Protein AF-A0A067G2M6-F1 (afdb_monomer)

pLDDT: mean 87.11, std 18.22, range [35.97, 98.69]

Mean predicted aligned error: 7.5 Å

Organism: Citrus sinensis (NCBI:txid2711)

Secondary structure (DSSP, 8-state):
-EEEEEE-TTS-EEEEES-SSS-GGGHHHHHHHT---EEEEEEETTTTEEEEEEEEESSEEEEEE-TTSSEEEEEEGGGTEEEEEE--SSS---EEEEE---SSEEEEEEE-TTS-EEEEEE---HHHHHHHHHSS-TTTTTTSSS---

Sequence (149 aa):
FANDVIEASDGSLYFTVSSTKFTPAEYYLDLVSGEPHGVLLKYDPSTNQTSLVLDGLYFANGVALSEDERFLVVCESWKFRCVKHFLKVSGRTDREIFIDNLPGGPDNVNLARDGSFWISIIKMDPKGIQALQSCKERKQAVGSISRTD

InterPro domains:
  IPR011042 Six-bladed beta-propeller, TolB-like [G3DSA:2.120.10.30] (1-148)
  IPR018119 Strictosidine synthase, conserved region [PF03088] (7-88)

Structure (mmCIF, N/CA/C/O backbone):
data_AF-A0A067G2M6-F1
#
_entry.id   AF-A0A067G2M6-F1
#
loop_
_atom_site.group_PDB
_atom_site.id
_atom_site.type_symbol
_atom_site.label_atom_id
_atom_site.label_alt_id
_atom_site.label_comp_id
_atom_site.label_asym_id
_atom_site.label_entity_id
_atom_site.label_seq_id
_atom_site.pdbx_PDB_ins_code
_atom_site.Cartn_x
_atom_site.Cartn_y
_atom_site.Cartn_z
_atom_site.occupancy
_atom_site.B_iso_or_equiv
_atom_site.auth_seq_id
_atom_site.auth_comp_id
_atom_site.auth_asym_id
_atom_site.auth_atom_id
_atom_site.pdbx_PDB_model_num
ATOM 1 N N . PHE A 1 1 ? 7.368 9.176 -1.244 1.00 95.44 1 PHE A N 1
ATOM 2 C CA . PHE A 1 1 ? 6.198 10.046 -1.462 1.00 95.44 1 PHE A CA 1
ATOM 3 C C . PHE A 1 1 ? 4.922 9.241 -1.272 1.00 95.44 1 PHE A C 1
ATOM 5 O O . PHE A 1 1 ? 4.953 8.046 -1.546 1.00 95.44 1 PHE A O 1
ATOM 12 N N . ALA A 1 2 ? 3.857 9.870 -0.767 1.00 96.38 2 ALA A N 1
ATOM 13 C CA . ALA A 1 2 ? 2.550 9.227 -0.622 1.00 96.38 2 ALA A CA 1
ATOM 14 C C . ALA A 1 2 ? 1.919 8.954 -1.996 1.00 96.38 2 ALA A C 1
ATOM 16 O O . ALA A 1 2 ? 2.193 9.711 -2.930 1.00 96.38 2 ALA A O 1
ATOM 17 N N . ASN A 1 3 ? 1.124 7.889 -2.112 1.00 97.06 3 ASN A N 1
ATOM 18 C CA . ASN A 1 3 ? 0.536 7.477 -3.387 1.00 97.06 3 ASN A CA 1
ATOM 19 C C . ASN A 1 3 ? -0.981 7.269 -3.294 1.00 97.06 3 ASN A C 1
ATOM 21 O O . ASN A 1 3 ? -1.723 8.068 -3.860 1.00 97.06 3 ASN A O 1
ATOM 25 N N . ASP A 1 4 ? -1.430 6.289 -2.511 1.00 98.19 4 ASP A N 1
ATOM 26 C CA . ASP A 1 4 ? -2.849 5.955 -2.363 1.00 98.19 4 ASP A CA 1
ATOM 27 C C . ASP A 1 4 ? -3.287 5.993 -0.892 1.00 98.19 4 ASP A C 1
ATOM 29 O O . ASP A 1 4 ? -2.453 5.898 0.017 1.00 98.19 4 ASP A O 1
ATOM 33 N N . VAL A 1 5 ? -4.589 6.150 -0.649 1.00 98.50 5 VAL A N 1
ATOM 34 C CA . VAL A 1 5 ? -5.177 6.264 0.692 1.00 98.50 5 VAL A CA 1
ATOM 35 C C . VAL A 1 5 ? -6.572 5.651 0.750 1.00 98.50 5 VAL A C 1
ATOM 37 O O . VAL A 1 5 ? -7.382 5.825 -0.156 1.00 98.50 5 VAL A O 1
ATOM 40 N N . ILE A 1 6 ? -6.875 4.998 1.868 1.00 98.50 6 ILE A N 1
ATOM 41 C CA . ILE A 1 6 ? -8.205 4.496 2.198 1.00 98.50 6 ILE A CA 1
ATOM 42 C C . ILE A 1 6 ? -8.579 4.882 3.633 1.00 98.50 6 ILE A C 1
ATOM 44 O O . ILE A 1 6 ? -7.762 4.787 4.552 1.00 98.50 6 ILE A O 1
ATOM 48 N N . GLU A 1 7 ? -9.815 5.334 3.819 1.00 98.25 7 GLU A N 1
ATOM 49 C CA . GLU A 1 7 ? -10.402 5.621 5.130 1.00 98.25 7 GLU A CA 1
ATOM 50 C C . GLU A 1 7 ? -11.081 4.362 5.684 1.00 98.25 7 GLU A C 1
ATOM 52 O O . GLU A 1 7 ? -11.792 3.667 4.957 1.00 98.25 7 GLU A O 1
ATOM 57 N N . ALA A 1 8 ? -10.844 4.068 6.961 1.00 97.38 8 ALA A N 1
ATOM 58 C CA . ALA A 1 8 ? -11.534 3.023 7.708 1.00 97.38 8 ALA A CA 1
ATOM 59 C C . ALA A 1 8 ? -12.787 3.563 8.403 1.00 97.38 8 ALA A C 1
ATOM 61 O O . ALA A 1 8 ? -12.938 4.765 8.617 1.00 97.38 8 ALA A O 1
ATOM 62 N N . SER A 1 9 ? -13.662 2.662 8.834 1.00 96.44 9 SER A N 1
ATOM 63 C CA . SER A 1 9 ? -14.922 2.981 9.510 1.00 96.44 9 SER A CA 1
ATOM 64 C C . SER A 1 9 ? -14.749 3.757 10.821 1.00 96.44 9 SER A C 1
ATOM 66 O O . SER A 1 9 ? -15.664 4.469 11.235 1.00 96.44 9 SER A O 1
ATOM 68 N N . ASP A 1 10 ? -13.577 3.661 11.459 1.00 95.25 10 ASP A N 1
ATOM 69 C CA . ASP A 1 10 ? -13.208 4.429 12.653 1.00 95.25 10 ASP A CA 1
ATOM 70 C C . ASP A 1 10 ? -12.663 5.841 12.338 1.00 95.25 10 ASP A C 1
ATOM 72 O O . ASP A 1 10 ? -12.302 6.580 13.255 1.00 95.25 10 ASP A O 1
ATOM 76 N N . GLY A 1 11 ? -12.607 6.225 11.057 1.00 97.56 11 GLY A N 1
ATOM 77 C CA . GLY A 1 11 ? -12.050 7.487 10.564 1.00 97.56 11 GLY A CA 1
ATOM 78 C C . GLY A 1 11 ? -10.524 7.487 10.420 1.00 97.56 11 GLY A C 1
ATOM 79 O O . GLY A 1 11 ? -9.939 8.491 10.007 1.00 97.56 11 GLY A O 1
ATOM 80 N N . SER A 1 12 ? -9.841 6.389 10.754 1.00 97.69 12 SER A N 1
ATOM 81 C CA . SER A 1 12 ? -8.404 6.264 10.511 1.00 97.69 12 SER A CA 1
ATOM 82 C C . SER A 1 12 ? -8.1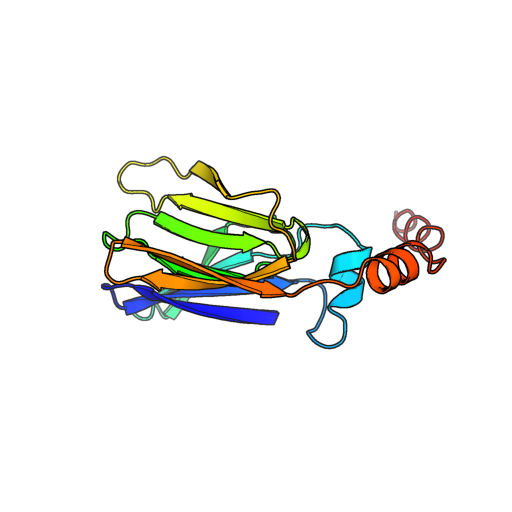06 6.212 9.017 1.00 97.69 12 SER A C 1
ATOM 84 O O . SER A 1 12 ? -8.825 5.574 8.252 1.00 97.69 12 SER A O 1
ATOM 86 N N . LEU A 1 13 ? -6.978 6.788 8.606 1.00 98.56 13 LEU A N 1
ATOM 87 C CA . LEU A 1 13 ? -6.523 6.737 7.217 1.00 98.56 13 LEU A CA 1
ATOM 88 C C . LEU A 1 13 ? -5.344 5.778 7.087 1.00 98.56 13 LEU A C 1
ATOM 90 O O . LEU A 1 13 ? -4.324 5.957 7.751 1.00 98.56 13 LEU A O 1
ATOM 94 N N . TYR A 1 14 ? -5.445 4.799 6.197 1.00 98.38 14 TYR A N 1
ATOM 95 C CA . TYR A 1 14 ? -4.319 3.970 5.782 1.00 98.38 14 TYR A CA 1
ATOM 96 C C . TYR A 1 14 ? -3.817 4.461 4.436 1.00 98.38 14 TYR A C 1
ATOM 98 O O . TYR A 1 14 ? -4.601 4.593 3.504 1.00 98.38 14 TYR A O 1
ATOM 106 N N . PHE A 1 15 ? -2.522 4.728 4.314 1.00 98.69 15 PHE A N 1
ATOM 107 C CA . PHE A 1 15 ? -1.968 5.265 3.077 1.00 98.69 15 PHE A CA 1
ATOM 108 C C . PHE A 1 15 ? -0.589 4.707 2.776 1.00 98.69 15 PHE A C 1
ATOM 110 O O . PHE A 1 15 ? 0.219 4.426 3.669 1.00 98.69 15 PHE A O 1
ATOM 117 N N . THR A 1 16 ? -0.318 4.538 1.491 1.00 98.69 16 THR A N 1
ATOM 118 C CA . THR A 1 16 ? 0.959 4.036 1.000 1.00 98.69 16 THR A CA 1
ATOM 119 C C . THR A 1 16 ? 1.932 5.177 0.780 1.00 98.69 16 THR A C 1
ATOM 121 O O . THR A 1 16 ? 1.580 6.291 0.387 1.00 98.69 16 THR A O 1
ATOM 124 N N . VAL A 1 17 ? 3.205 4.872 0.997 1.00 98.56 17 VAL A N 1
ATOM 125 C CA . VAL A 1 17 ? 4.327 5.688 0.558 1.00 98.56 17 VAL A CA 1
ATOM 126 C C . VAL A 1 17 ? 5.179 4.809 -0.342 1.00 98.56 17 VAL A C 1
ATOM 128 O O . VAL A 1 17 ? 5.820 3.879 0.145 1.00 98.56 17 VAL A O 1
ATOM 131 N N . SER A 1 18 ? 5.196 5.096 -1.646 1.00 98.31 18 SER A N 1
ATOM 132 C CA . SER A 1 18 ? 5.852 4.226 -2.634 1.00 98.31 18 SER A CA 1
ATOM 133 C C . SER A 1 18 ? 7.347 4.096 -2.399 1.00 98.31 18 SER A C 1
ATOM 135 O O . SER A 1 18 ? 7.888 3.001 -2.460 1.00 98.31 18 SER A O 1
ATOM 137 N N . SER A 1 19 ? 8.003 5.201 -2.057 1.00 98.12 19 SER A N 1
ATOM 138 C CA . SER A 1 19 ? 9.414 5.207 -1.687 1.00 98.12 19 SER A CA 1
ATOM 139 C C . SER A 1 19 ? 9.668 6.212 -0.578 1.00 98.12 19 SER A C 1
ATOM 141 O O . SER A 1 19 ? 9.226 7.362 -0.652 1.00 98.12 19 SER A O 1
ATOM 143 N N . THR A 1 20 ? 10.390 5.794 0.452 1.00 97.56 20 THR A N 1
ATOM 144 C CA . THR A 1 20 ? 10.929 6.687 1.489 1.00 97.56 20 THR A CA 1
ATOM 145 C C . THR A 1 20 ? 12.275 7.299 1.094 1.00 97.56 20 THR A C 1
ATOM 147 O O . THR A 1 20 ? 12.742 8.214 1.768 1.00 97.56 20 THR A O 1
ATOM 150 N N . LYS A 1 21 ? 12.885 6.835 -0.007 1.00 97.62 21 LYS A N 1
ATOM 151 C CA . LYS A 1 21 ? 14.217 7.257 -0.461 1.00 97.62 21 LYS A CA 1
ATOM 152 C C . LYS A 1 21 ? 14.183 8.174 -1.681 1.00 97.62 21 LYS A C 1
ATOM 154 O O . LYS A 1 21 ? 14.931 9.144 -1.722 1.00 97.62 21 LYS A O 1
ATOM 159 N N . PHE A 1 22 ? 13.346 7.859 -2.665 1.00 96.44 22 PHE A N 1
ATOM 160 C CA . PHE A 1 22 ? 13.301 8.567 -3.943 1.00 96.44 22 PHE A CA 1
ATOM 161 C C . PHE A 1 22 ? 12.051 9.440 -4.062 1.00 96.44 22 PHE A C 1
ATOM 163 O O . PHE A 1 22 ? 10.990 9.134 -3.505 1.00 96.44 22 PHE A O 1
ATOM 170 N N . THR A 1 23 ? 12.172 10.542 -4.797 1.00 96.38 23 THR A N 1
ATOM 171 C CA . THR A 1 23 ? 11.044 11.430 -5.110 1.00 96.38 23 THR A CA 1
ATOM 172 C C . THR A 1 23 ? 10.183 10.865 -6.253 1.00 96.38 23 THR A C 1
ATOM 174 O O . THR A 1 23 ? 10.623 9.952 -6.956 1.00 96.38 23 THR A O 1
ATOM 177 N N . PRO A 1 24 ? 8.968 11.398 -6.505 1.00 94.00 24 PRO A N 1
ATOM 178 C CA . PRO A 1 24 ? 8.156 10.964 -7.645 1.00 94.00 24 PRO A CA 1
ATOM 179 C C . PRO A 1 24 ? 8.875 11.107 -8.992 1.00 94.00 24 PRO A C 1
ATOM 181 O O . PRO A 1 24 ? 8.732 10.253 -9.858 1.00 94.00 24 PRO A O 1
ATOM 184 N N . ALA A 1 25 ? 9.686 12.157 -9.165 1.00 93.94 25 ALA A N 1
ATOM 185 C CA . ALA A 1 25 ? 10.459 12.377 -10.389 1.00 93.94 25 ALA A CA 1
ATOM 186 C C . ALA A 1 25 ? 11.581 11.338 -10.586 1.00 93.94 25 ALA A C 1
ATOM 188 O O . ALA A 1 25 ? 12.053 11.139 -11.702 1.00 93.94 25 ALA A O 1
ATOM 189 N N . GLU A 1 26 ? 11.983 10.657 -9.514 1.00 93.12 26 GLU A N 1
ATOM 190 C CA . GLU A 1 26 ? 13.082 9.691 -9.462 1.00 93.12 26 GLU A CA 1
ATOM 191 C C . GLU A 1 26 ? 12.585 8.247 -9.306 1.00 93.12 26 GLU A C 1
ATOM 193 O O . GLU A 1 26 ? 13.372 7.357 -8.993 1.00 93.12 26 GLU A O 1
ATOM 198 N N . TYR A 1 27 ? 11.292 7.977 -9.527 1.00 90.50 27 TYR A N 1
ATOM 199 C CA . TYR A 1 27 ? 10.687 6.659 -9.285 1.00 90.50 27 TYR A CA 1
ATOM 200 C C . TYR A 1 27 ? 11.426 5.498 -9.981 1.00 90.50 27 TYR A C 1
ATOM 202 O O . TYR A 1 27 ? 11.461 4.379 -9.475 1.00 90.50 27 TYR A O 1
ATOM 210 N N . TYR A 1 28 ? 12.043 5.754 -11.137 1.00 89.75 28 TYR A N 1
ATOM 211 C CA . TYR A 1 28 ? 12.810 4.760 -11.885 1.00 89.75 28 TYR A CA 1
ATOM 212 C C . TYR A 1 28 ? 14.083 4.321 -11.144 1.00 89.75 28 TYR A C 1
ATOM 214 O O . TYR A 1 28 ? 14.512 3.181 -11.309 1.00 89.75 28 TYR A O 1
ATOM 222 N N . LEU A 1 29 ? 14.674 5.185 -10.309 1.00 91.94 29 LEU A N 1
ATOM 223 C CA . LEU A 1 29 ? 15.817 4.828 -9.464 1.00 91.94 29 LEU A CA 1
ATOM 224 C C . LEU A 1 29 ? 15.413 3.840 -8.367 1.00 91.94 29 LEU A C 1
ATOM 226 O O . LEU A 1 29 ? 16.216 2.981 -8.016 1.00 91.94 29 LEU A O 1
ATOM 230 N N . ASP A 1 30 ? 14.172 3.912 -7.880 1.00 93.75 30 ASP A N 1
ATOM 231 C CA . ASP A 1 30 ? 13.608 2.933 -6.942 1.00 93.75 30 ASP A CA 1
ATOM 232 C C . ASP A 1 30 ? 13.438 1.557 -7.607 1.00 93.75 30 ASP A C 1
ATOM 234 O O . ASP A 1 30 ? 13.829 0.527 -7.060 1.00 93.75 30 ASP A O 1
ATOM 238 N N . LEU A 1 31 ? 12.966 1.541 -8.858 1.00 91.69 31 LEU A N 1
ATOM 239 C CA . LEU A 1 31 ? 12.907 0.314 -9.656 1.00 91.69 31 LEU A CA 1
ATOM 240 C C . LEU A 1 31 ? 14.305 -0.284 -9.892 1.00 91.69 31 LEU A C 1
ATOM 242 O O . LEU A 1 31 ? 14.492 -1.496 -9.776 1.00 91.69 31 LEU A O 1
ATOM 246 N N . VAL A 1 32 ? 15.291 0.548 -10.243 1.00 90.19 32 VAL A N 1
ATOM 247 C CA . VAL A 1 32 ? 16.659 0.089 -10.541 1.00 90.19 32 VAL A CA 1
ATOM 248 C C . VAL A 1 32 ? 17.410 -0.344 -9.282 1.00 90.19 32 VAL A C 1
ATOM 250 O O . VAL A 1 32 ? 18.186 -1.304 -9.362 1.00 90.19 32 VAL A O 1
ATOM 253 N N . SER A 1 33 ? 17.185 0.315 -8.137 1.00 91.81 33 SER A N 1
ATOM 254 C CA . SER A 1 33 ? 17.780 -0.098 -6.861 1.00 91.81 33 SER A CA 1
ATOM 255 C C . SER A 1 33 ? 17.339 -1.512 -6.496 1.00 91.81 33 SER A C 1
ATOM 257 O O . SER A 1 33 ? 18.153 -2.292 -6.008 1.00 91.81 33 SER A O 1
ATOM 259 N N . GLY A 1 34 ? 16.083 -1.862 -6.802 1.00 90.38 34 GLY A N 1
ATOM 260 C CA . GLY A 1 34 ? 15.519 -3.170 -6.490 1.00 90.38 34 GLY A CA 1
ATOM 261 C C . GLY A 1 34 ? 15.406 -3.415 -4.986 1.00 90.38 34 GLY A C 1
ATOM 262 O O . GLY A 1 34 ? 15.395 -4.570 -4.567 1.00 90.38 34 GLY A O 1
ATOM 263 N N . GLU A 1 35 ? 15.334 -2.344 -4.197 1.00 95.88 35 GLU A N 1
ATOM 264 C CA . GLU A 1 35 ? 15.275 -2.364 -2.736 1.00 95.88 35 GLU A CA 1
ATOM 265 C C . GLU A 1 35 ? 13.869 -1.980 -2.239 1.00 95.88 35 GLU A C 1
ATOM 267 O O . GLU A 1 35 ? 13.171 -1.193 -2.883 1.00 95.88 35 GLU A O 1
ATOM 272 N N . PRO A 1 36 ? 13.420 -2.500 -1.086 1.00 97.19 36 PRO A N 1
ATOM 273 C CA . PRO A 1 36 ? 12.044 -2.337 -0.635 1.00 97.19 36 PRO A CA 1
ATOM 274 C C . PRO A 1 36 ? 11.842 -1.060 0.200 1.00 97.19 36 PRO A C 1
ATOM 276 O O . PRO A 1 36 ? 11.691 -1.107 1.422 1.00 97.19 36 PRO A O 1
ATOM 279 N N . HIS A 1 37 ? 11.859 0.104 -0.452 1.00 98.31 37 HIS A N 1
ATOM 280 C CA . HIS A 1 37 ? 11.741 1.409 0.219 1.00 98.31 37 HIS A CA 1
ATOM 281 C C . HIS A 1 37 ? 10.302 1.857 0.521 1.00 98.31 37 HIS A C 1
ATOM 283 O O . HIS A 1 37 ? 10.114 2.933 1.103 1.00 98.31 37 HIS A O 1
ATOM 289 N N . GLY A 1 38 ? 9.301 1.079 0.113 1.00 98.50 38 GLY A N 1
ATOM 290 C CA . GLY A 1 38 ? 7.891 1.380 0.310 1.00 98.50 38 GLY A CA 1
ATOM 291 C C . GLY A 1 38 ? 7.392 1.015 1.705 1.00 98.50 38 GLY A C 1
ATOM 292 O O . GLY A 1 38 ? 7.846 0.041 2.315 1.00 98.50 38 GLY A O 1
ATOM 293 N N . VAL A 1 39 ? 6.417 1.785 2.188 1.00 98.38 39 VAL A N 1
ATOM 294 C CA . VAL A 1 39 ? 5.761 1.564 3.484 1.00 98.38 39 VAL A CA 1
ATOM 295 C C . VAL A 1 39 ? 4.251 1.801 3.396 1.00 98.38 39 VAL A C 1
ATOM 297 O O . VAL A 1 39 ? 3.771 2.533 2.530 1.00 98.38 39 VAL A O 1
ATOM 300 N N . LEU A 1 40 ? 3.514 1.194 4.320 1.00 98.31 40 LEU A N 1
ATOM 301 C CA . LEU A 1 40 ? 2.115 1.470 4.628 1.00 98.31 40 LEU A CA 1
ATOM 302 C C . LEU A 1 40 ? 2.052 2.143 5.999 1.00 98.31 40 LEU A C 1
ATOM 304 O O . LEU A 1 40 ? 2.593 1.624 6.981 1.00 98.31 40 LEU A O 1
ATOM 308 N N . LEU A 1 41 ? 1.376 3.282 6.064 1.00 98.38 41 LEU A N 1
ATOM 309 C CA . LEU A 1 41 ? 1.213 4.080 7.273 1.00 98.38 41 LEU A CA 1
ATOM 310 C C . LEU A 1 41 ? -0.265 4.149 7.666 1.00 98.38 41 LEU A C 1
ATOM 312 O O . LEU A 1 41 ? -1.145 4.040 6.812 1.00 98.38 41 LEU A O 1
ATOM 316 N N . LYS A 1 42 ? -0.524 4.352 8.958 1.00 98.06 42 LYS A N 1
ATOM 317 C CA . LYS A 1 42 ? -1.844 4.668 9.514 1.00 98.06 42 LYS A CA 1
ATOM 318 C C . LYS A 1 42 ? -1.793 6.047 10.153 1.00 98.06 42 LYS A C 1
ATOM 320 O O . LYS A 1 42 ? -0.951 6.266 11.021 1.00 98.06 42 LYS A O 1
ATOM 325 N N . TYR A 1 43 ? -2.698 6.935 9.771 1.00 98.56 43 TYR A N 1
ATOM 326 C CA . TYR A 1 43 ? -2.978 8.185 10.465 1.00 98.56 43 TYR A CA 1
ATOM 327 C C . TYR A 1 43 ? -4.253 8.045 11.302 1.00 98.56 43 TYR A C 1
ATOM 329 O O . TYR A 1 43 ? -5.281 7.591 10.801 1.00 98.56 43 TYR A O 1
ATOM 337 N N . ASP A 1 44 ? -4.170 8.430 12.570 1.00 97.94 44 ASP A N 1
ATOM 338 C CA . ASP A 1 44 ? -5.291 8.473 13.505 1.00 97.94 44 ASP A CA 1
ATOM 339 C C . ASP A 1 44 ? -5.681 9.941 13.762 1.00 97.94 44 ASP A C 1
ATOM 341 O O . ASP A 1 44 ? -4.910 10.676 14.395 1.00 97.94 44 ASP A O 1
ATOM 345 N N . PRO A 1 45 ? -6.862 10.393 13.296 1.00 97.00 45 PRO A N 1
ATOM 346 C CA . PRO A 1 45 ? -7.294 11.779 13.466 1.00 97.00 45 PRO A CA 1
ATOM 347 C C . PRO A 1 45 ? -7.608 12.144 14.924 1.00 97.00 45 PRO A C 1
ATOM 349 O O . PRO A 1 45 ? -7.567 13.323 15.270 1.00 97.00 45 PRO A O 1
ATOM 352 N N . SER A 1 46 ? -7.900 11.169 15.793 1.00 97.06 46 SER A N 1
ATOM 353 C CA . SER A 1 46 ? -8.220 11.425 17.204 1.00 97.06 46 SER A CA 1
ATOM 354 C C . SER A 1 46 ? -6.982 11.805 18.019 1.00 97.06 46 SER A C 1
ATOM 356 O O . SER A 1 46 ? -7.054 12.636 18.926 1.00 97.06 46 SER A O 1
ATOM 358 N N . THR A 1 47 ? -5.833 11.227 17.665 1.00 97.50 47 THR A N 1
ATOM 359 C CA . THR A 1 47 ? -4.540 11.483 18.313 1.00 97.50 47 THR A CA 1
ATOM 360 C C . THR A 1 47 ? -3.635 12.396 17.489 1.00 97.50 47 THR A C 1
ATOM 362 O O . THR A 1 47 ? -2.629 12.885 18.006 1.00 97.50 47 THR A O 1
ATOM 365 N N . ASN A 1 48 ? -3.994 12.656 16.228 1.00 97.44 48 ASN A N 1
ATOM 366 C CA . ASN A 1 48 ? -3.188 13.369 15.240 1.00 97.44 48 ASN A CA 1
ATOM 367 C C . ASN A 1 48 ? -1.795 12.734 15.050 1.00 97.44 48 ASN A C 1
ATOM 369 O O . ASN A 1 48 ? -0.789 13.433 14.904 1.00 97.44 48 ASN A O 1
ATOM 373 N N . GLN A 1 49 ? -1.730 11.401 15.097 1.00 98.31 49 GLN A N 1
ATOM 374 C CA . GLN A 1 49 ? -0.487 10.641 14.979 1.00 98.31 49 GLN A CA 1
ATOM 375 C C . GLN A 1 49 ? -0.477 9.764 13.733 1.00 98.31 49 GLN A C 1
ATOM 377 O O . GLN A 1 49 ? -1.484 9.171 13.356 1.00 98.31 49 GLN A O 1
ATOM 382 N N . THR A 1 50 ? 0.710 9.632 13.143 1.00 98.19 50 THR A N 1
ATOM 383 C CA . THR A 1 50 ? 0.987 8.679 12.069 1.00 98.19 50 THR A CA 1
ATOM 384 C C . THR A 1 50 ? 1.887 7.571 12.598 1.00 98.19 50 THR A C 1
ATOM 386 O O . THR A 1 50 ? 2.916 7.844 13.213 1.00 98.19 50 THR A O 1
ATOM 389 N N . SER A 1 51 ? 1.526 6.320 12.332 1.00 96.88 51 SER A N 1
ATOM 390 C CA . SER A 1 51 ? 2.273 5.130 12.741 1.00 96.88 51 SER A CA 1
ATOM 391 C C . SER A 1 51 ? 2.582 4.225 11.549 1.00 96.88 51 SER A C 1
ATOM 393 O O . SER A 1 51 ? 1.862 4.212 10.550 1.00 96.88 51 SER A O 1
ATOM 395 N N . LEU A 1 52 ? 3.683 3.479 11.645 1.00 96.12 52 LEU A N 1
ATOM 396 C CA . LEU A 1 52 ? 4.074 2.484 10.650 1.00 96.12 52 LEU A CA 1
ATOM 397 C C . LEU A 1 52 ? 3.240 1.209 10.823 1.00 96.12 52 LEU A C 1
ATOM 399 O O . LEU A 1 52 ? 3.218 0.637 11.911 1.00 96.12 52 LEU A O 1
ATOM 403 N N . VAL A 1 53 ? 2.591 0.757 9.747 1.00 95.38 53 VAL A N 1
ATOM 404 C CA . VAL A 1 53 ? 1.797 -0.486 9.722 1.00 95.38 53 VAL A CA 1
ATOM 405 C C . VAL A 1 53 ? 2.592 -1.622 9.090 1.00 95.38 53 VAL A C 1
ATOM 407 O O . VAL A 1 53 ? 2.659 -2.723 9.635 1.00 95.38 53 VAL A O 1
ATOM 410 N N . LEU A 1 54 ? 3.204 -1.352 7.937 1.00 95.00 54 LEU A N 1
ATOM 411 C CA . LEU A 1 54 ? 4.009 -2.318 7.201 1.00 95.00 54 LEU A CA 1
ATOM 412 C C . LEU A 1 54 ? 5.171 -1.610 6.508 1.00 95.00 54 LEU A C 1
ATOM 414 O O . LEU A 1 54 ? 4.988 -0.552 5.912 1.00 95.00 54 LEU A O 1
ATOM 418 N N . ASP A 1 55 ? 6.350 -2.214 6.548 1.00 96.12 55 ASP A N 1
ATOM 419 C CA . ASP A 1 55 ? 7.530 -1.781 5.810 1.00 96.12 55 ASP A CA 1
ATOM 420 C C . ASP A 1 55 ? 8.026 -2.867 4.850 1.00 96.12 55 ASP A C 1
ATOM 422 O O . ASP A 1 55 ? 7.436 -3.949 4.702 1.00 96.12 55 ASP A O 1
ATOM 426 N N . GLY A 1 56 ? 9.117 -2.552 4.152 1.00 96.38 56 GLY A N 1
ATOM 427 C CA . GLY A 1 56 ? 9.769 -3.497 3.264 1.00 96.38 56 GLY A CA 1
ATOM 428 C C . GLY A 1 56 ? 8.894 -3.866 2.065 1.00 96.38 56 GLY A C 1
ATOM 429 O O . GLY A 1 56 ? 8.910 -5.026 1.643 1.00 96.38 56 GLY A O 1
ATOM 430 N N . LEU A 1 57 ? 8.146 -2.896 1.531 1.00 97.75 57 LEU A N 1
ATOM 431 C CA . LEU A 1 57 ? 7.350 -3.038 0.315 1.00 97.75 57 LEU A CA 1
ATOM 432 C C . LEU A 1 57 ? 8.138 -2.552 -0.905 1.00 97.75 57 LEU A C 1
ATOM 434 O O . LEU A 1 57 ? 8.822 -1.529 -0.867 1.00 97.75 57 LEU A O 1
ATOM 438 N N . TYR A 1 58 ? 8.016 -3.266 -2.015 1.00 97.56 58 TYR A N 1
ATOM 439 C CA . TYR A 1 58 ? 8.643 -2.901 -3.282 1.00 97.56 58 TYR A CA 1
ATOM 440 C C . TYR A 1 58 ? 7.725 -1.969 -4.070 1.00 97.56 58 TYR A C 1
ATOM 442 O O . TYR A 1 58 ? 6.897 -2.422 -4.864 1.00 97.56 58 TYR A O 1
ATOM 450 N N . PHE A 1 59 ? 7.892 -0.668 -3.831 1.00 97.75 59 PHE A N 1
ATOM 451 C CA . PHE A 1 59 ? 7.065 0.399 -4.392 1.00 97.75 5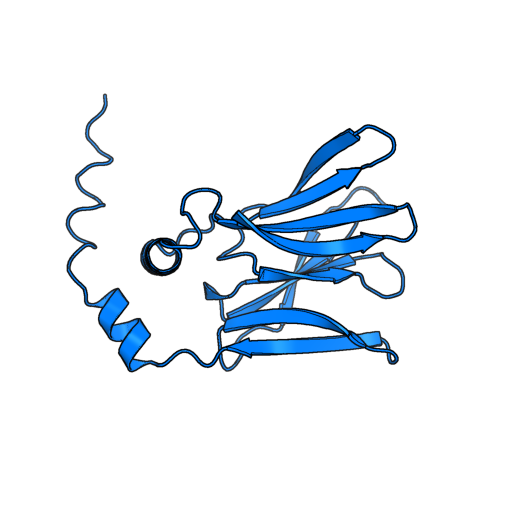9 PHE A CA 1
ATOM 452 C C . PHE A 1 59 ? 5.587 0.231 -4.043 1.00 97.75 59 PHE A C 1
ATOM 454 O O . PHE A 1 59 ? 4.775 -0.205 -4.860 1.00 97.75 59 PHE A O 1
ATOM 461 N N . ALA A 1 60 ? 5.262 0.553 -2.786 1.00 98.44 60 ALA A N 1
ATOM 462 C CA . ALA A 1 60 ? 3.901 0.497 -2.261 1.00 98.44 60 ALA A CA 1
ATOM 463 C C . ALA A 1 60 ? 2.993 1.460 -3.037 1.00 98.44 60 ALA A C 1
ATOM 465 O O . ALA A 1 60 ? 3.199 2.676 -2.998 1.00 98.44 60 ALA A O 1
ATOM 466 N N . ASN A 1 61 ? 2.026 0.915 -3.764 1.00 98.06 61 ASN A N 1
ATOM 467 C CA . ASN A 1 61 ? 1.215 1.674 -4.702 1.00 98.06 61 ASN A CA 1
ATOM 468 C C . ASN A 1 61 ? -0.221 1.807 -4.193 1.00 98.06 61 ASN A C 1
ATOM 470 O O . ASN A 1 61 ? -0.459 2.643 -3.327 1.00 98.06 61 ASN A O 1
ATOM 474 N N . GLY A 1 62 ? -1.139 0.944 -4.620 1.00 98.00 62 GLY A N 1
ATOM 475 C CA . GLY A 1 62 ? -2.510 0.946 -4.126 1.00 98.00 62 GLY A CA 1
ATOM 476 C C . GLY A 1 62 ? -2.683 0.338 -2.737 1.00 98.00 62 GLY A C 1
ATOM 477 O O . GLY A 1 62 ? -1.930 -0.565 -2.345 1.00 98.00 62 GLY A O 1
ATOM 478 N N . VAL A 1 63 ? -3.730 0.775 -2.035 1.00 98.69 63 VAL A N 1
ATOM 479 C CA . VAL A 1 63 ? -4.204 0.169 -0.784 1.00 98.69 63 VAL A CA 1
ATOM 480 C C . VAL A 1 63 ? -5.728 0.069 -0.741 1.00 98.69 63 VAL A C 1
ATOM 482 O O . VAL A 1 63 ? -6.432 1.004 -1.094 1.00 98.69 63 VAL A O 1
ATOM 485 N N . ALA A 1 64 ? -6.251 -1.058 -0.257 1.00 98.56 64 ALA A N 1
ATOM 486 C CA . ALA A 1 64 ? -7.683 -1.245 -0.028 1.00 98.56 64 ALA A CA 1
ATOM 487 C C . ALA A 1 64 ? -7.946 -2.003 1.275 1.00 98.56 64 ALA A C 1
ATOM 489 O O . ALA A 1 64 ? -7.194 -2.909 1.632 1.00 98.56 64 ALA A O 1
ATOM 490 N N . LEU A 1 65 ? -9.041 -1.667 1.955 1.00 97.81 65 LEU A N 1
ATOM 491 C CA . LEU A 1 65 ? -9.570 -2.434 3.084 1.00 97.81 65 LEU A CA 1
ATOM 492 C C . LEU A 1 65 ? -10.467 -3.573 2.593 1.00 97.81 65 LEU A C 1
ATOM 494 O O . LEU A 1 65 ? -11.141 -3.454 1.567 1.00 97.81 65 LEU A O 1
ATOM 498 N N . SER A 1 66 ? -10.482 -4.679 3.336 1.00 96.69 66 SER A N 1
ATOM 499 C CA . SER A 1 66 ? -11.541 -5.679 3.211 1.00 96.69 66 SER A CA 1
ATOM 500 C C . SER A 1 66 ? -12.875 -5.126 3.708 1.00 96.69 66 SER A C 1
ATOM 502 O O . SER A 1 66 ? -12.905 -4.210 4.523 1.00 96.69 66 SER A O 1
ATOM 504 N N . GLU A 1 67 ? -13.983 -5.710 3.248 1.00 96.06 67 GLU A N 1
ATOM 505 C CA . GLU A 1 67 ? -15.340 -5.277 3.622 1.00 96.06 67 GLU A CA 1
ATOM 506 C C . GLU A 1 67 ? -15.578 -5.273 5.141 1.00 96.06 67 GLU A C 1
ATOM 508 O O . GLU A 1 67 ? -16.270 -4.414 5.671 1.00 96.06 67 GLU A O 1
ATOM 513 N N . ASP A 1 68 ? -14.973 -6.228 5.845 1.00 94.69 68 ASP A N 1
ATOM 514 C CA . ASP A 1 68 ? -15.052 -6.381 7.298 1.00 94.69 68 ASP A CA 1
ATOM 515 C C . ASP A 1 68 ? -13.892 -5.708 8.053 1.00 94.69 68 ASP A C 1
ATOM 517 O O . ASP A 1 68 ? -13.734 -5.930 9.254 1.00 94.69 68 ASP A O 1
ATOM 521 N N . GLU A 1 69 ? -13.049 -4.952 7.342 1.00 94.81 69 GLU A N 1
ATOM 522 C CA . GLU A 1 69 ? -11.861 -4.253 7.847 1.00 94.81 69 GLU A CA 1
ATOM 523 C C . GLU A 1 69 ? -10.900 -5.133 8.667 1.00 94.81 69 GLU A C 1
ATOM 525 O O . GLU A 1 69 ? -10.140 -4.655 9.510 1.00 94.81 69 GLU A O 1
ATOM 530 N N . ARG A 1 70 ? -10.884 -6.447 8.414 1.00 92.50 70 ARG A N 1
ATOM 531 C CA . ARG A 1 70 ? -9.952 -7.376 9.073 1.00 92.50 70 ARG A CA 1
ATOM 532 C C . ARG A 1 70 ? -8.581 -7.417 8.412 1.00 92.50 70 ARG A C 1
ATOM 534 O O . ARG A 1 70 ? -7.624 -7.902 9.022 1.00 92.50 70 ARG A O 1
ATOM 541 N N . PHE A 1 71 ? -8.456 -6.944 7.177 1.00 95.06 71 PHE A N 1
ATOM 542 C CA . PHE A 1 71 ? -7.172 -6.856 6.494 1.00 95.06 71 PHE A CA 1
ATOM 543 C C . PHE A 1 71 ? -7.118 -5.721 5.473 1.00 95.06 71 PHE A C 1
ATOM 545 O O . PHE A 1 71 ? -8.133 -5.230 4.988 1.00 95.06 71 PHE A O 1
ATOM 552 N N . LEU A 1 72 ? -5.890 -5.360 5.115 1.00 97.44 72 LEU A N 1
ATOM 553 C CA . LEU A 1 72 ? -5.551 -4.477 4.008 1.00 97.44 72 LEU A CA 1
ATOM 554 C C . LEU A 1 72 ? -4.946 -5.290 2.865 1.00 97.44 72 LEU A C 1
ATOM 556 O O . LEU A 1 72 ? -4.187 -6.230 3.108 1.00 97.44 72 LEU A O 1
ATOM 560 N N . VAL A 1 73 ? -5.230 -4.905 1.628 1.00 98.38 73 VAL A N 1
ATOM 561 C CA . VAL A 1 73 ? -4.470 -5.308 0.440 1.00 98.38 73 VAL A CA 1
ATOM 562 C C . VAL A 1 73 ? -3.576 -4.142 0.046 1.00 98.38 73 VAL A C 1
ATOM 564 O O . VAL A 1 73 ? -4.059 -3.020 -0.049 1.00 98.38 73 VAL A O 1
ATOM 567 N N . VAL A 1 74 ? -2.290 -4.401 -0.185 1.00 98.56 74 VAL A N 1
ATOM 568 C CA . VAL A 1 74 ? -1.317 -3.403 -0.651 1.00 98.56 74 VAL A CA 1
ATOM 569 C C . VAL A 1 74 ? -0.617 -3.926 -1.894 1.00 98.56 74 VAL A C 1
ATOM 571 O O . VAL A 1 74 ? -0.142 -5.063 -1.905 1.00 98.56 74 VAL A O 1
ATOM 574 N N . CYS A 1 75 ? -0.533 -3.116 -2.940 1.00 98.62 75 CYS A N 1
ATOM 575 C CA . CYS A 1 75 ? 0.093 -3.514 -4.196 1.00 98.62 75 CYS A CA 1
ATOM 576 C C . CYS A 1 75 ? 1.561 -3.071 -4.286 1.00 98.62 75 CYS A C 1
ATOM 578 O O . CYS A 1 75 ? 1.911 -1.947 -3.932 1.00 98.62 75 CYS A O 1
ATOM 580 N N . GLU A 1 76 ? 2.426 -3.979 -4.746 1.00 98.19 76 GLU A N 1
ATOM 581 C CA . GLU A 1 76 ? 3.868 -3.779 -4.914 1.00 98.19 76 GLU A CA 1
ATOM 582 C C . GLU A 1 76 ? 4.210 -3.762 -6.410 1.00 98.19 76 GLU A C 1
ATOM 584 O O . GLU A 1 76 ? 4.385 -4.821 -7.033 1.00 98.19 76 GLU A O 1
ATOM 589 N N . SER A 1 77 ? 4.316 -2.564 -6.995 1.00 97.25 77 SER A N 1
ATOM 590 C CA . SER A 1 77 ? 4.502 -2.388 -8.444 1.00 97.25 77 SER A CA 1
ATOM 591 C C . SER A 1 77 ? 5.704 -3.161 -8.975 1.00 97.25 77 SER A C 1
ATOM 593 O O . SER A 1 77 ? 5.604 -3.852 -9.989 1.00 97.25 77 SER A O 1
ATOM 595 N N . TR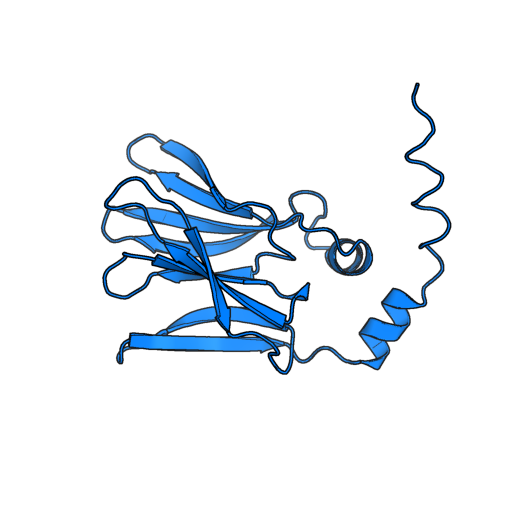P A 1 78 ? 6.842 -3.093 -8.275 1.00 95.31 78 TRP A N 1
ATOM 596 C CA . TRP A 1 78 ? 8.097 -3.702 -8.734 1.00 95.31 78 TRP A CA 1
ATOM 597 C C . TRP A 1 78 ? 8.199 -5.202 -8.440 1.00 95.31 78 TRP A C 1
ATOM 599 O O . TRP A 1 78 ? 9.143 -5.856 -8.888 1.00 95.31 78 TRP A O 1
ATOM 609 N N . LYS A 1 79 ? 7.233 -5.769 -7.707 1.00 95.75 79 LYS A N 1
ATOM 610 C CA . LYS A 1 79 ? 7.122 -7.217 -7.474 1.00 95.75 79 LYS A CA 1
ATOM 611 C C . LYS A 1 79 ? 5.964 -7.865 -8.216 1.00 95.75 79 LYS A C 1
ATOM 613 O O . LYS A 1 79 ? 5.808 -9.075 -8.081 1.00 95.75 79 LYS A O 1
ATOM 618 N N . PHE A 1 80 ? 5.210 -7.104 -9.016 1.00 96.44 80 PHE A N 1
ATOM 619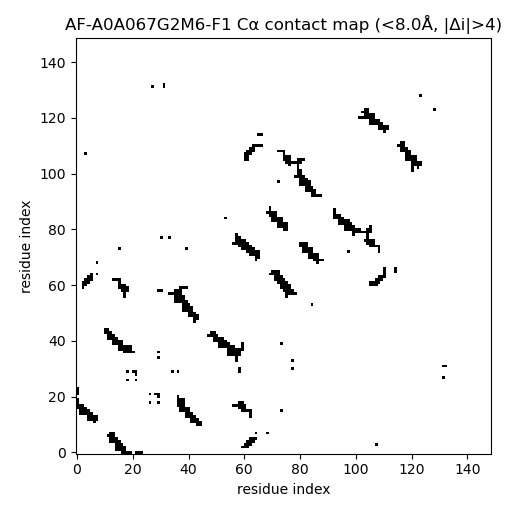 C CA . PHE A 1 80 ? 4.128 -7.635 -9.852 1.00 96.44 80 PHE A CA 1
ATOM 620 C C . PHE A 1 80 ? 3.126 -8.457 -9.024 1.00 96.44 80 PHE A C 1
ATOM 622 O O . PHE A 1 80 ? 2.700 -9.544 -9.418 1.00 96.44 80 PHE A O 1
ATOM 629 N N . ARG A 1 81 ? 2.812 -7.968 -7.819 1.00 97.88 81 ARG A N 1
ATOM 630 C CA . ARG A 1 81 ? 1.995 -8.679 -6.832 1.00 97.88 81 ARG A CA 1
ATOM 631 C C . ARG A 1 81 ? 1.290 -7.705 -5.899 1.00 97.88 81 ARG A C 1
ATOM 633 O O . ARG A 1 81 ? 1.728 -6.565 -5.751 1.00 97.88 81 ARG A O 1
ATOM 640 N N . CYS A 1 82 ? 0.270 -8.184 -5.203 1.00 98.62 82 CYS A N 1
ATOM 641 C CA . CYS A 1 82 ? -0.274 -7.502 -4.036 1.00 98.62 82 CYS A CA 1
ATOM 642 C C . CYS A 1 82 ? -0.194 -8.432 -2.820 1.00 98.62 82 CYS A C 1
ATOM 644 O O . CYS A 1 82 ? -0.266 -9.660 -2.934 1.00 98.62 82 CYS A O 1
ATOM 646 N N . VAL A 1 83 ? -0.007 -7.843 -1.647 1.00 97.88 83 VAL A N 1
ATOM 647 C CA . VAL A 1 83 ? 0.090 -8.537 -0.363 1.00 97.88 83 VAL A CA 1
ATOM 648 C C . VAL A 1 83 ? -1.110 -8.198 0.498 1.00 97.88 83 VAL A C 1
ATOM 650 O O . VAL A 1 83 ? -1.662 -7.105 0.412 1.00 97.88 83 VAL A O 1
ATOM 653 N N . LYS A 1 84 ? -1.500 -9.141 1.346 1.00 95.88 84 LYS A N 1
ATOM 654 C CA . LYS A 1 84 ? -2.498 -8.941 2.385 1.00 95.88 84 LYS A CA 1
ATOM 655 C C . LYS A 1 84 ? -1.795 -8.704 3.717 1.00 95.88 84 LYS A C 1
ATOM 657 O O . LYS A 1 84 ? -0.872 -9.442 4.061 1.00 95.88 84 LYS A O 1
ATOM 662 N N . HIS A 1 85 ? -2.246 -7.711 4.474 1.00 94.75 85 HIS A N 1
ATOM 663 C CA . HIS A 1 85 ? -1.816 -7.438 5.840 1.00 94.75 85 HIS A CA 1
ATOM 664 C C . HIS A 1 85 ? -3.018 -7.500 6.783 1.00 94.75 85 HIS A C 1
ATOM 666 O O . HIS A 1 85 ? -3.938 -6.693 6.664 1.00 94.75 85 HIS A O 1
ATOM 672 N N . PHE A 1 86 ? -3.021 -8.449 7.718 1.00 92.75 86 PHE A N 1
ATOM 673 C CA . PHE A 1 86 ? -4.115 -8.581 8.680 1.00 92.75 86 PHE A CA 1
ATOM 674 C C . PHE A 1 86 ? -4.033 -7.504 9.764 1.00 92.75 86 PHE A C 1
ATOM 676 O O . PHE A 1 86 ? -3.010 -7.359 10.439 1.00 92.75 86 PHE A O 1
ATOM 683 N N . LEU A 1 87 ? -5.137 -6.791 9.970 1.00 88.88 87 LEU A N 1
ATOM 684 C CA . LEU A 1 87 ? -5.290 -5.839 11.059 1.00 88.88 87 LEU A CA 1
ATOM 685 C C . LEU A 1 87 ? -5.561 -6.643 12.340 1.00 88.88 87 LEU A C 1
ATOM 687 O O . LEU A 1 87 ? -6.529 -7.396 12.438 1.00 88.88 87 LEU A O 1
ATOM 691 N N . LYS A 1 88 ? -4.630 -6.578 13.301 1.00 71.56 88 LYS A N 1
ATOM 692 C CA . LYS A 1 88 ? -4.633 -7.382 14.538 1.00 71.56 88 LYS A CA 1
ATOM 693 C C . LYS A 1 88 ? -5.978 -7.286 15.273 1.00 71.56 88 LYS A C 1
ATOM 695 O O . LYS A 1 88 ? -6.225 -6.295 15.949 1.00 71.56 88 LYS A O 1
ATOM 700 N N . VAL A 1 89 ? -6.756 -8.369 15.286 1.00 62.88 89 VAL A N 1
ATOM 701 C CA . VAL A 1 89 ? -7.838 -8.555 16.278 1.00 62.88 89 VAL A CA 1
ATOM 702 C C . VAL A 1 89 ? -7.357 -9.387 17.485 1.00 62.88 89 VAL A C 1
ATOM 704 O O . VAL A 1 89 ? -7.956 -9.335 18.552 1.00 62.88 89 VAL A O 1
ATOM 707 N N . SER A 1 90 ? -6.224 -10.107 17.388 1.00 61.78 90 SER A N 1
ATOM 708 C CA . SER A 1 90 ? -5.775 -11.039 18.447 1.00 61.78 90 SER A CA 1
ATOM 709 C C . SER A 1 90 ? -4.250 -11.175 18.623 1.00 61.78 90 SER A C 1
ATOM 711 O O . SER A 1 90 ? -3.748 -12.241 18.972 1.00 61.78 90 SER A O 1
ATOM 713 N N . GLY A 1 91 ? -3.479 -10.111 18.374 1.00 53.91 91 GLY A N 1
ATOM 714 C CA . GLY A 1 91 ? -2.060 -10.065 18.767 1.00 53.91 91 GLY A CA 1
ATOM 715 C C . GLY A 1 91 ? -1.040 -10.667 17.787 1.00 53.91 91 GLY A C 1
ATOM 716 O O . GLY A 1 91 ? 0.156 -10.582 18.057 1.00 53.91 91 GLY A O 1
ATOM 717 N N . ARG A 1 92 ? -1.453 -11.162 16.612 1.00 54.75 92 ARG A N 1
ATOM 718 C CA . ARG A 1 92 ? -0.549 -11.509 15.494 1.00 54.75 92 ARG A CA 1
ATOM 719 C C . ARG A 1 92 ? -0.793 -10.599 14.288 1.00 54.75 92 ARG A C 1
ATOM 721 O O . ARG A 1 92 ? -1.924 -10.479 13.838 1.00 54.75 92 ARG A O 1
ATOM 728 N N . THR A 1 93 ? 0.260 -9.936 13.812 1.00 62.03 93 THR A N 1
ATOM 729 C CA . THR A 1 93 ? 0.301 -9.226 12.521 1.00 62.03 93 THR A CA 1
ATOM 730 C C . THR A 1 93 ? 1.071 -10.130 11.577 1.00 62.03 93 THR A C 1
ATOM 732 O O . THR A 1 93 ? 2.285 -10.242 11.729 1.00 62.03 93 THR A O 1
ATOM 735 N N . ASP A 1 94 ? 0.378 -10.763 10.637 1.00 79.06 94 ASP A N 1
ATOM 736 C CA . ASP A 1 94 ? 1.007 -11.558 9.584 1.00 79.06 94 ASP A CA 1
ATOM 737 C C . ASP A 1 94 ? 0.728 -10.897 8.225 1.00 79.06 94 ASP A C 1
ATOM 739 O O . ASP A 1 94 ? -0.318 -10.271 8.018 1.00 79.06 94 ASP A O 1
ATOM 743 N N . ARG A 1 95 ? 1.698 -11.006 7.312 1.00 87.06 95 ARG A N 1
ATOM 744 C CA . ARG A 1 95 ? 1.547 -10.623 5.904 1.00 87.06 95 ARG A CA 1
ATOM 745 C C . ARG A 1 95 ? 1.600 -11.870 5.035 1.00 87.06 95 ARG A C 1
ATOM 747 O O . ARG A 1 95 ? 2.450 -12.731 5.257 1.00 87.06 95 ARG A O 1
ATOM 754 N N . GLU A 1 96 ? 0.747 -11.937 4.026 1.00 93.06 96 GLU A N 1
ATOM 755 C CA . GLU A 1 96 ? 0.726 -13.029 3.050 1.00 93.06 96 GLU A CA 1
ATOM 756 C C . GLU A 1 96 ? 0.624 -12.487 1.623 1.00 93.06 96 GLU A C 1
ATOM 758 O O . GLU A 1 96 ? 0.236 -11.339 1.400 1.00 93.06 96 GLU A O 1
ATOM 763 N N . ILE A 1 97 ? 0.992 -13.305 0.639 1.00 96.69 97 ILE A N 1
ATOM 764 C CA . ILE A 1 97 ? 0.764 -12.968 -0.768 1.00 96.69 97 ILE A CA 1
ATOM 765 C C . ILE A 1 97 ? -0.744 -13.048 -1.018 1.00 96.69 97 ILE A C 1
ATOM 767 O O . ILE A 1 97 ? -1.351 -14.087 -0.775 1.00 96.69 97 ILE A O 1
ATOM 771 N N . PHE A 1 98 ? -1.339 -11.954 -1.497 1.00 97.50 98 PHE A N 1
ATO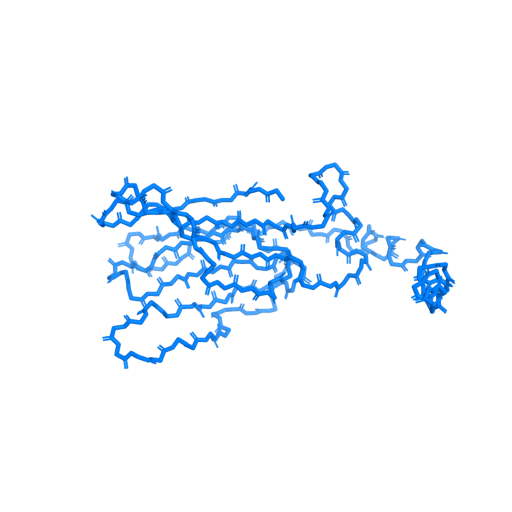M 772 C CA . PHE A 1 98 ? -2.742 -11.935 -1.906 1.00 97.50 98 PHE A CA 1
ATOM 773 C C . PHE A 1 98 ? -2.891 -12.459 -3.337 1.00 97.50 98 PHE A C 1
ATOM 775 O O . PHE A 1 98 ? -3.714 -13.328 -3.605 1.00 97.50 98 PHE A O 1
ATOM 782 N N . ILE A 1 99 ? -2.053 -11.951 -4.240 1.00 98.06 99 ILE A N 1
ATOM 783 C CA . ILE A 1 99 ? -1.936 -12.386 -5.633 1.00 98.06 99 ILE A CA 1
ATOM 784 C C . ILE A 1 99 ? -0.531 -12.053 -6.134 1.00 98.06 99 ILE A C 1
ATOM 786 O O . ILE A 1 99 ? -0.005 -10.999 -5.778 1.00 98.06 99 ILE A O 1
ATOM 790 N N . ASP A 1 100 ? 0.077 -12.915 -6.948 1.00 97.25 100 ASP A N 1
ATOM 791 C CA . ASP A 1 100 ? 1.388 -12.685 -7.565 1.00 97.25 100 ASP A CA 1
ATOM 792 C C . ASP A 1 100 ? 1.380 -12.939 -9.077 1.00 97.25 100 ASP A C 1
ATOM 794 O O . ASP A 1 100 ? 0.336 -13.220 -9.668 1.00 97.25 100 ASP A O 1
ATOM 798 N N . ASN A 1 101 ? 2.556 -12.794 -9.699 1.00 94.75 101 ASN A N 1
ATOM 799 C CA . ASN A 1 101 ? 2.776 -13.042 -11.125 1.00 94.75 101 ASN A CA 1
ATOM 800 C C . ASN A 1 101 ? 1.794 -12.273 -12.025 1.00 94.75 101 ASN A C 1
ATOM 802 O O . ASN A 1 101 ? 1.354 -12.765 -13.067 1.00 94.75 101 ASN A O 1
ATOM 806 N N . LEU A 1 102 ? 1.452 -11.047 -11.618 1.00 95.56 102 LEU A N 1
ATOM 807 C CA . LEU A 1 102 ? 0.585 -10.171 -12.390 1.00 95.56 102 LEU A CA 1
ATOM 808 C C . LEU A 1 102 ? 1.256 -9.803 -13.725 1.00 95.56 102 LEU A C 1
ATOM 810 O O . LEU A 1 102 ? 2.477 -9.647 -13.792 1.00 95.56 102 LEU A O 1
ATOM 814 N N . PRO A 1 103 ? 0.476 -9.600 -14.803 1.00 93.25 103 PRO A N 1
ATOM 815 C CA . PRO A 1 103 ? 1.016 -9.341 -16.143 1.00 93.25 103 PRO A CA 1
ATOM 816 C C . PRO A 1 103 ? 1.675 -7.954 -16.304 1.00 93.25 103 PRO A C 1
ATOM 818 O O . PRO A 1 103 ? 2.142 -7.608 -17.389 1.00 93.25 103 PRO A O 1
ATOM 821 N N . GLY A 1 104 ? 1.697 -7.149 -15.243 1.00 94.56 104 GLY A N 1
ATOM 822 C CA . GLY A 1 104 ? 2.294 -5.822 -15.160 1.00 94.56 104 GLY A CA 1
ATOM 823 C C . GLY A 1 104 ? 2.341 -5.359 -13.703 1.00 94.56 104 GLY A C 1
ATOM 824 O O . GLY A 1 104 ? 1.891 -6.080 -12.809 1.00 94.56 104 GLY A O 1
ATOM 825 N N . GLY A 1 105 ? 2.909 -4.179 -13.457 1.00 96.06 105 GLY A N 1
ATOM 826 C CA . GLY A 1 105 ? 2.968 -3.653 -12.094 1.00 96.06 105 GLY A CA 1
ATOM 827 C C . GLY A 1 105 ? 1.575 -3.222 -11.652 1.00 96.06 105 GLY A C 1
ATOM 828 O O . GLY A 1 105 ? 0.952 -2.431 -12.368 1.00 96.06 105 GLY A O 1
ATOM 829 N N . PRO A 1 106 ? 1.062 -3.745 -10.529 1.00 97.88 106 PRO A N 1
ATOM 830 C CA . PRO A 1 106 ? -0.204 -3.278 -10.001 1.00 97.88 106 PRO A CA 1
ATOM 831 C C . PRO A 1 106 ? -0.076 -1.838 -9.511 1.00 97.88 106 PRO A C 1
ATOM 833 O O . PRO A 1 106 ? 0.929 -1.463 -8.909 1.00 97.88 106 PRO A O 1
ATOM 836 N N . ASP A 1 107 ? -1.102 -1.050 -9.786 1.00 95.75 107 ASP A N 1
ATOM 837 C CA . ASP A 1 107 ? -1.191 0.347 -9.387 1.00 95.75 107 ASP A CA 1
ATOM 838 C C . ASP A 1 107 ? -2.200 0.461 -8.241 1.00 95.75 107 ASP A C 1
ATOM 840 O O . ASP A 1 107 ? -1.956 -0.103 -7.168 1.00 95.75 107 ASP A O 1
ATOM 844 N N . ASN A 1 108 ? -3.354 1.080 -8.473 1.00 95.38 108 ASN A N 1
ATOM 845 C CA . ASN A 1 108 ? -4.414 1.182 -7.476 1.00 95.38 108 ASN A CA 1
ATOM 846 C C . ASN A 1 108 ? -5.198 -0.132 -7.328 1.00 95.38 108 ASN A C 1
ATOM 848 O O . ASN A 1 108 ? -5.409 -0.881 -8.289 1.00 95.38 108 ASN A O 1
ATOM 852 N N . VAL A 1 109 ? -5.691 -0.375 -6.112 1.00 98.31 109 VAL A N 1
ATOM 853 C CA . VAL A 1 109 ? -6.583 -1.492 -5.780 1.00 98.31 109 VAL A CA 1
ATOM 854 C C . VAL A 1 109 ? -7.821 -0.963 -5.065 1.00 98.31 109 VAL A C 1
ATOM 856 O O . VAL A 1 109 ? -7.714 -0.073 -4.236 1.00 98.31 109 VAL A O 1
ATOM 859 N N . ASN A 1 110 ? -9.002 -1.487 -5.393 1.00 97.81 110 ASN A N 1
ATOM 860 C CA . ASN A 1 110 ? -10.266 -1.073 -4.779 1.00 97.81 110 ASN A CA 1
ATOM 861 C C . ASN A 1 110 ? -11.159 -2.278 -4.480 1.00 97.81 110 ASN A C 1
ATOM 863 O O . ASN A 1 110 ? -11.247 -3.202 -5.291 1.00 97.81 110 ASN A O 1
ATOM 867 N N . LEU A 1 111 ? -11.859 -2.238 -3.346 1.00 97.94 111 LEU A N 1
ATOM 868 C CA . LEU A 1 111 ? -12.876 -3.225 -2.996 1.00 97.94 111 LEU A CA 1
ATOM 869 C C . LEU A 1 111 ? -14.094 -3.082 -3.924 1.00 97.94 111 LEU A C 1
ATOM 871 O O . LEU A 1 111 ? -14.619 -1.989 -4.145 1.00 97.94 111 LEU A O 1
ATOM 875 N N . ALA A 1 112 ? -14.546 -4.199 -4.477 1.00 97.25 112 ALA A N 1
ATOM 876 C CA . ALA A 1 112 ? -15.752 -4.302 -5.278 1.00 97.25 112 ALA A CA 1
ATOM 877 C C . ALA A 1 112 ? -16.973 -4.613 -4.400 1.00 97.25 112 ALA A C 1
ATOM 879 O O . ALA A 1 112 ? -16.860 -5.124 -3.289 1.00 97.25 112 ALA A O 1
ATOM 880 N N . ARG A 1 113 ? -18.175 -4.368 -4.932 1.00 95.00 113 ARG A N 1
ATOM 881 C CA . ARG A 1 113 ? -19.440 -4.607 -4.210 1.00 95.00 113 ARG A CA 1
ATOM 882 C C . ARG A 1 113 ? -19.710 -6.073 -3.865 1.00 95.00 113 ARG A C 1
ATOM 884 O O . ARG A 1 113 ? -20.559 -6.338 -3.028 1.00 95.00 113 ARG A O 1
ATOM 891 N N . ASP A 1 114 ? -19.064 -7.005 -4.552 1.00 95.62 114 ASP A N 1
ATOM 892 C CA . ASP A 1 114 ? -19.197 -8.447 -4.330 1.00 95.62 114 ASP A CA 1
ATOM 893 C C . ASP A 1 114 ? -18.112 -9.005 -3.390 1.00 95.62 114 ASP A C 1
ATOM 895 O O . ASP A 1 114 ? -17.971 -10.221 -3.268 1.00 95.62 114 ASP A O 1
ATOM 899 N N . GLY A 1 115 ? -17.325 -8.129 -2.754 1.00 94.44 115 GLY A N 1
ATOM 900 C CA . GLY A 1 115 ? -16.211 -8.499 -1.882 1.00 94.44 115 GLY A CA 1
ATOM 901 C C . GLY A 1 115 ? -14.922 -8.869 -2.627 1.00 94.44 115 GLY A C 1
ATOM 902 O O . GLY A 1 115 ? -13.920 -9.192 -1.986 1.00 94.44 115 GLY A O 1
ATOM 903 N N . SER A 1 116 ? -14.915 -8.828 -3.967 1.00 97.06 116 SER A N 1
ATOM 904 C CA . SER A 1 116 ? -13.692 -8.973 -4.764 1.00 97.06 116 SER A CA 1
ATOM 905 C C . SER A 1 116 ? -12.876 -7.673 -4.795 1.00 97.06 116 SER A C 1
ATOM 907 O O . SER A 1 116 ? -13.282 -6.653 -4.242 1.00 97.06 116 SER A O 1
ATOM 909 N N . PHE A 1 117 ? -11.703 -7.694 -5.431 1.00 98.12 117 PHE A N 1
ATOM 910 C CA . PHE A 1 117 ? -10.844 -6.517 -5.567 1.00 98.12 117 PHE A CA 1
ATOM 911 C C . PHE A 1 117 ? -10.552 -6.233 -7.039 1.00 98.12 117 PHE A C 1
ATOM 913 O O . PHE A 1 117 ? -10.129 -7.120 -7.782 1.00 98.12 117 PHE A O 1
ATOM 920 N N . TRP A 1 118 ? -10.720 -4.977 -7.443 1.00 98.06 118 TRP A N 1
ATOM 921 C CA . TRP A 1 118 ? -10.279 -4.473 -8.740 1.00 98.06 118 TRP A CA 1
ATOM 922 C C . TRP A 1 118 ? -8.864 -3.930 -8.616 1.00 98.06 118 TRP A C 1
ATOM 924 O O . TRP A 1 118 ? -8.620 -3.057 -7.789 1.00 98.06 118 TRP A O 1
ATOM 934 N N . ILE A 1 119 ? -7.948 -4.425 -9.447 1.00 98.19 119 ILE A N 1
ATOM 935 C CA . ILE A 1 119 ? -6.546 -3.998 -9.472 1.00 98.19 119 ILE A CA 1
ATOM 936 C C . ILE A 1 119 ? -6.247 -3.451 -10.866 1.00 98.19 119 ILE A C 1
ATOM 938 O O . ILE A 1 119 ? -6.410 -4.168 -11.859 1.00 98.19 119 ILE A O 1
ATOM 942 N N . SER A 1 120 ? -5.810 -2.195 -10.960 1.00 97.38 120 SER A N 1
ATOM 943 C CA . SER A 1 120 ? -5.301 -1.658 -12.223 1.00 97.38 120 SER A CA 1
ATOM 944 C C . SER A 1 120 ? -3.880 -2.161 -12.471 1.00 97.38 120 SER A C 1
ATOM 946 O O . SER A 1 120 ? -3.058 -2.243 -11.561 1.00 97.38 120 SER A O 1
ATOM 948 N N . ILE A 1 121 ? -3.586 -2.524 -13.722 1.00 96.88 121 ILE A N 1
ATOM 949 C CA . ILE A 1 121 ? -2.284 -3.066 -14.119 1.00 96.88 121 ILE A CA 1
ATOM 950 C C . ILE A 1 121 ? -1.621 -2.118 -15.111 1.00 96.88 121 ILE A C 1
ATOM 952 O O . ILE A 1 121 ? -2.122 -1.912 -16.220 1.00 96.88 121 ILE A O 1
ATOM 956 N N . ILE A 1 122 ? -0.452 -1.598 -14.743 1.00 91.00 122 ILE A N 1
ATOM 957 C CA . ILE A 1 122 ? 0.404 -0.849 -15.657 1.00 91.00 122 ILE A CA 1
ATOM 958 C C . ILE A 1 122 ? 1.247 -1.851 -16.436 1.00 91.00 122 ILE A C 1
ATOM 960 O O . ILE A 1 122 ? 2.103 -2.558 -15.891 1.00 91.00 122 ILE A O 1
ATOM 964 N N . LYS A 1 123 ? 1.026 -1.897 -17.750 1.00 84.44 123 LYS A N 1
ATOM 96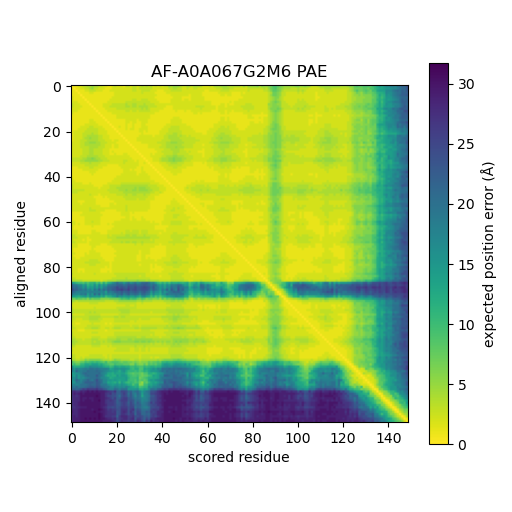5 C CA . LYS A 1 123 ? 1.879 -2.670 -18.647 1.00 84.44 123 LYS A CA 1
ATOM 966 C C . LYS A 1 123 ? 3.256 -2.021 -18.690 1.00 84.44 123 LYS A C 1
ATOM 968 O O . LYS A 1 123 ? 3.414 -0.926 -19.223 1.00 84.44 123 LYS A O 1
ATOM 973 N N . MET A 1 124 ? 4.256 -2.718 -18.172 1.00 77.38 124 MET A N 1
ATOM 974 C CA . MET A 1 124 ? 5.635 -2.277 -18.311 1.00 77.38 124 MET A CA 1
ATOM 975 C C . MET A 1 124 ? 6.206 -2.819 -19.611 1.00 77.38 124 MET A C 1
ATOM 977 O O . MET A 1 124 ? 6.125 -4.019 -19.870 1.00 77.38 124 MET A O 1
ATOM 981 N N . ASP A 1 125 ? 6.764 -1.938 -20.440 1.00 75.75 125 ASP A N 1
ATOM 982 C CA . ASP A 1 125 ? 7.451 -2.361 -21.656 1.00 75.75 125 ASP A CA 1
ATOM 983 C C . ASP A 1 125 ? 8.720 -3.143 -21.269 1.00 75.75 125 ASP A C 1
ATOM 985 O O . ASP A 1 125 ? 9.628 -2.561 -20.659 1.00 75.75 125 ASP A O 1
ATOM 989 N N . PRO A 1 126 ? 8.828 -4.437 -21.632 1.00 68.50 126 PRO A N 1
ATOM 990 C CA . PRO A 1 126 ? 10.015 -5.234 -21.346 1.00 68.50 126 PRO A CA 1
ATOM 991 C C . PRO A 1 126 ? 11.302 -4.598 -21.880 1.00 68.50 126 PRO A C 1
ATOM 993 O O . PRO A 1 126 ? 12.349 -4.732 -21.249 1.00 68.50 126 PRO A O 1
ATOM 996 N N . LYS A 1 127 ? 11.238 -3.865 -23.002 1.00 66.06 127 LYS A N 1
ATOM 997 C CA . LYS A 1 127 ? 12.397 -3.152 -23.558 1.00 66.06 127 LYS A CA 1
ATOM 998 C C . LYS A 1 127 ? 12.812 -1.975 -22.680 1.00 66.06 127 LYS A C 1
ATOM 1000 O O . LYS A 1 127 ? 14.005 -1.756 -22.499 1.00 66.06 127 LYS A O 1
ATOM 1005 N N . GLY A 1 128 ? 11.846 -1.254 -22.110 1.00 64.69 128 GLY A N 1
ATOM 1006 C CA . GLY A 1 128 ? 12.089 -0.150 -21.180 1.00 64.69 128 GLY A CA 1
ATOM 1007 C C . GLY A 1 128 ? 12.703 -0.628 -19.863 1.00 64.69 128 GLY A C 1
ATOM 1008 O O . GLY A 1 128 ? 13.700 -0.067 -19.414 1.00 64.69 128 GLY A O 1
ATOM 1009 N N . ILE A 1 129 ? 12.182 -1.722 -19.292 1.00 68.00 129 ILE A N 1
ATOM 1010 C CA . ILE A 1 129 ? 12.765 -2.337 -18.087 1.00 68.00 129 ILE A CA 1
ATOM 1011 C C . ILE A 1 129 ? 14.180 -2.850 -18.372 1.00 68.00 129 ILE A C 1
ATOM 1013 O O . ILE A 1 129 ? 15.096 -2.572 -17.601 1.00 68.00 129 ILE A O 1
ATOM 1017 N N . GLN A 1 130 ? 14.387 -3.574 -19.476 1.00 62.41 130 GLN A N 1
ATOM 1018 C CA . GLN A 1 130 ? 15.715 -4.078 -19.838 1.00 62.41 130 GLN A CA 1
ATOM 1019 C C . GLN A 1 130 ? 16.702 -2.939 -20.096 1.00 62.41 130 GLN A C 1
ATOM 1021 O O . GLN A 1 130 ? 17.848 -3.029 -19.664 1.00 62.41 130 GLN A O 1
ATOM 1026 N N . ALA A 1 131 ? 16.266 -1.851 -20.736 1.00 61.50 131 ALA A N 1
ATOM 1027 C CA . ALA A 1 131 ? 17.087 -0.662 -20.927 1.00 61.50 131 ALA A CA 1
ATOM 1028 C C . ALA A 1 131 ? 17.524 -0.070 -19.579 1.00 61.50 131 ALA A C 1
ATOM 1030 O O . ALA A 1 131 ? 18.722 0.129 -19.382 1.00 61.50 131 ALA A O 1
ATOM 1031 N N . LEU A 1 132 ? 16.597 0.105 -18.628 1.00 63.03 132 LEU A N 1
ATOM 1032 C CA . LEU A 1 132 ? 16.891 0.582 -17.269 1.00 63.03 132 LEU A CA 1
ATOM 1033 C C . LEU A 1 132 ? 17.842 -0.359 -16.514 1.00 63.03 132 LEU A C 1
ATOM 1035 O O . LEU A 1 132 ? 18.795 0.098 -15.890 1.00 63.03 132 LEU A O 1
ATOM 1039 N N . GLN A 1 133 ? 17.647 -1.675 -16.626 1.00 60.84 133 GLN A N 1
ATOM 1040 C CA . GLN A 1 133 ? 18.531 -2.681 -16.025 1.00 60.84 133 GLN A CA 1
ATOM 1041 C C . GLN A 1 133 ? 19.923 -2.724 -16.682 1.00 60.84 133 GLN A C 1
ATOM 1043 O O . GLN A 1 133 ? 20.913 -3.029 -16.016 1.00 60.84 133 GLN A O 1
ATOM 1048 N N . SER A 1 134 ? 20.006 -2.425 -17.981 1.00 59.56 134 SER A N 1
ATOM 1049 C CA . SER A 1 134 ? 21.247 -2.410 -18.767 1.00 59.56 134 SER A CA 1
ATOM 1050 C C . SER A 1 134 ? 22.017 -1.089 -18.678 1.00 59.56 134 SER A C 1
ATOM 1052 O O . SER A 1 134 ? 23.197 -1.041 -19.043 1.00 59.56 134 SER A O 1
ATOM 1054 N N . CYS A 1 135 ? 21.380 -0.025 -18.180 1.00 50.50 135 CYS A N 1
ATOM 1055 C CA . CYS A 1 135 ? 21.980 1.292 -18.019 1.00 50.50 135 CYS A CA 1
ATOM 1056 C C . CYS A 1 135 ? 22.993 1.263 -16.860 1.00 50.50 135 CYS A C 1
ATOM 1058 O O . CYS A 1 135 ? 22.669 1.534 -15.713 1.00 50.50 135 CYS A O 1
ATOM 1060 N N . LYS A 1 136 ? 24.204 0.797 -17.183 1.00 47.16 136 LYS A N 1
ATOM 1061 C CA . LYS A 1 136 ? 25.564 1.049 -16.659 1.00 47.16 136 LYS A CA 1
ATOM 1062 C C . LYS A 1 136 ? 25.858 1.569 -15.231 1.00 47.16 136 LYS A C 1
ATOM 1064 O O . LYS A 1 136 ? 27.028 1.836 -14.972 1.00 47.16 136 LYS A O 1
ATOM 1069 N N . GLU A 1 137 ? 24.941 1.597 -14.270 1.00 47.47 137 GLU A N 1
ATOM 1070 C CA . GLU A 1 137 ? 25.207 2.119 -12.913 1.00 47.47 137 GLU A CA 1
ATOM 1071 C C . GLU A 1 137 ? 25.158 1.076 -11.788 1.00 47.47 137 GLU A C 1
ATOM 1073 O O . GLU A 1 137 ? 25.435 1.401 -10.636 1.00 47.47 137 GLU A O 1
ATOM 1078 N N . ARG A 1 138 ? 24.997 -0.222 -12.091 1.00 49.03 138 ARG A N 1
ATOM 1079 C CA . ARG A 1 138 ? 25.266 -1.271 -11.080 1.00 49.03 138 ARG A CA 1
ATOM 1080 C C . ARG A 1 138 ? 26.730 -1.321 -10.617 1.00 49.03 138 ARG A C 1
ATOM 1082 O O . ARG A 1 138 ? 27.002 -1.863 -9.553 1.00 49.03 138 ARG A O 1
ATOM 1089 N N . LYS A 1 139 ? 27.684 -0.762 -11.376 1.00 45.12 139 LYS A N 1
ATOM 1090 C CA . LYS A 1 139 ? 29.113 -0.767 -10.998 1.00 45.12 139 LYS A CA 1
ATOM 1091 C C . LYS A 1 139 ? 29.573 0.447 -10.187 1.00 45.12 139 LYS A C 1
ATOM 1093 O O . LYS A 1 139 ? 30.656 0.371 -9.618 1.00 45.12 139 LYS A O 1
ATOM 1098 N N . GLN A 1 140 ? 28.794 1.528 -10.100 1.00 41.34 140 GLN A N 1
ATOM 1099 C CA . GLN A 1 140 ? 29.200 2.722 -9.339 1.00 41.34 140 GLN A CA 1
ATOM 1100 C C . GLN A 1 140 ? 28.473 2.878 -7.996 1.00 41.34 140 GLN A C 1
ATOM 1102 O O . GLN A 1 140 ? 29.081 3.393 -7.063 1.00 41.34 140 GLN A O 1
ATOM 1107 N N . ALA A 1 141 ? 27.260 2.338 -7.829 1.00 42.25 141 ALA A N 1
ATOM 1108 C CA . ALA A 1 141 ? 26.538 2.425 -6.551 1.00 42.25 141 ALA A CA 1
ATOM 1109 C C . ALA A 1 141 ? 27.038 1.448 -5.462 1.00 42.25 141 ALA A C 1
ATOM 1111 O O . ALA A 1 141 ? 26.881 1.717 -4.276 1.00 42.25 141 ALA A O 1
ATOM 1112 N N . VAL A 1 142 ? 27.689 0.337 -5.836 1.00 45.56 142 VAL A N 1
ATOM 1113 C CA . VAL A 1 142 ? 28.280 -0.609 -4.862 1.00 45.56 142 VAL A CA 1
AT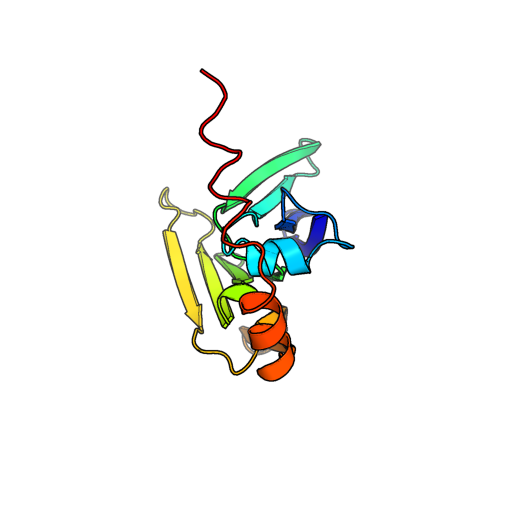OM 1114 C C . VAL A 1 142 ? 29.618 -0.090 -4.304 1.00 45.56 142 VAL A C 1
ATOM 1116 O O . VAL A 1 142 ? 30.028 -0.483 -3.219 1.00 45.56 142 VAL A O 1
ATOM 1119 N N . GLY A 1 143 ? 30.295 0.826 -5.009 1.00 35.97 143 GLY A N 1
ATOM 1120 C CA . GLY A 1 143 ? 31.617 1.336 -4.618 1.00 35.97 143 GLY A CA 1
ATOM 1121 C C . GLY A 1 143 ? 31.612 2.556 -3.691 1.00 35.97 143 GLY A C 1
ATOM 1122 O O . GLY A 1 143 ? 32.654 2.877 -3.123 1.00 35.97 143 GLY A O 1
ATOM 1123 N N . SER A 1 144 ? 30.482 3.251 -3.535 1.00 37.62 144 SER A N 1
ATOM 1124 C CA . SER A 1 144 ? 30.395 4.481 -2.730 1.00 37.62 144 SER A CA 1
ATOM 1125 C C . SER A 1 144 ? 29.819 4.280 -1.325 1.00 37.62 144 SER A C 1
ATOM 1127 O O . SER A 1 144 ? 29.900 5.196 -0.516 1.00 37.62 144 SER A O 1
ATOM 1129 N N . ILE A 1 145 ? 29.294 3.092 -1.003 1.00 43.12 145 ILE A N 1
ATOM 1130 C CA . ILE A 1 145 ? 28.729 2.777 0.325 1.00 43.12 145 ILE A CA 1
ATOM 1131 C C . ILE A 1 145 ? 29.771 2.119 1.253 1.00 43.12 145 ILE A C 1
ATOM 1133 O O . ILE A 1 145 ? 29.613 2.128 2.467 1.00 43.12 145 ILE A O 1
ATOM 1137 N N . SER A 1 146 ? 30.894 1.624 0.721 1.00 39.53 146 SER A N 1
ATOM 1138 C CA . SER A 1 146 ? 31.972 1.001 1.508 1.00 39.53 146 SER A CA 1
ATOM 1139 C C . SER A 1 146 ? 33.095 1.968 1.922 1.00 39.53 146 SER A C 1
ATOM 1141 O O . SER A 1 146 ? 34.221 1.531 2.150 1.00 39.53 146 SER A O 1
ATOM 1143 N N . ARG A 1 147 ? 32.848 3.284 1.941 1.00 40.62 147 ARG A N 1
ATOM 1144 C CA . ARG A 1 147 ? 33.835 4.296 2.361 1.00 40.62 147 ARG A CA 1
ATOM 1145 C C . ARG A 1 147 ? 33.205 5.356 3.256 1.00 40.62 147 ARG A C 1
ATOM 1147 O O . ARG A 1 147 ? 33.093 6.510 2.865 1.00 40.62 147 ARG A O 1
ATOM 1154 N N . THR A 1 148 ? 32.848 4.938 4.457 1.00 39.44 148 THR A N 1
ATOM 1155 C CA . THR A 1 148 ? 32.821 5.783 5.657 1.00 39.44 148 THR A CA 1
ATOM 1156 C C . THR A 1 148 ? 32.974 4.832 6.837 1.00 39.44 148 THR A C 1
ATOM 1158 O O . THR A 1 148 ? 31.977 4.356 7.374 1.00 39.44 148 THR A O 1
ATOM 1161 N N . ASP A 1 149 ? 34.232 4.497 7.126 1.00 3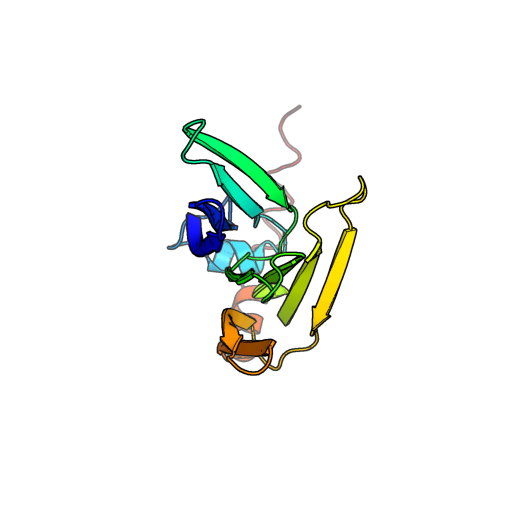9.34 149 ASP A N 1
ATOM 1162 C CA . ASP A 1 149 ? 34.696 4.190 8.482 1.00 39.34 149 ASP A CA 1
ATOM 1163 C C . ASP A 1 149 ? 35.083 5.517 9.152 1.00 39.34 149 ASP A C 1
ATOM 1165 O O . ASP A 1 149 ? 35.655 6.379 8.433 1.00 39.34 149 ASP A O 1
#

Nearest PDB structures (foldseek):
 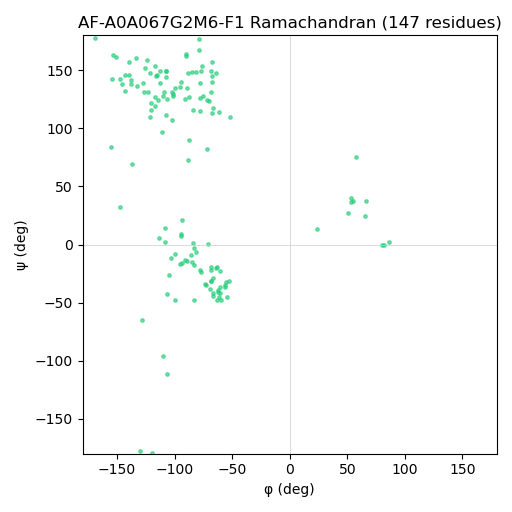 8kg3-assembly9_I  TM=9.366E-01  e=2.926E-10  Oryza sativa Japonica Group
  6s5q-assembly1_A  TM=9.089E-01  e=8.119E-10  Ophiorrhiza pumila
  6s5u-assembly3_B  TM=9.109E-01  e=1.796E-09  Ophiorrhiza pumila
  2fpb-assembly2_B  TM=9.008E-01  e=2.253E-09  Rauvolfia serpentina
  6n5v-assembly1_A  TM=8.965E-01  e=4.982E-09  Rauvolfia serpentina

Radius of gyration: 16.82 Å; Cα contacts (8 Å, |Δi|>4): 327; chains: 1; bounding box: 54×26×42 Å

Solvent-accessible surface area (backbone atoms only — not comparable to full-atom values): 8252 Å² total; per-residue (Å²): 63,77,70,29,68,38,77,45,98,88,62,32,36,40,32,20,24,24,23,79,83,43,52,82,94,39,49,66,57,48,62,66,67,71,54,46,48,3,31,34,34,36,36,35,75,92,77,72,44,76,44,84,74,45,68,69,26,35,36,19,26,12,38,25,58,42,97,81,61,50,31,36,40,39,16,17,27,80,64,17,24,30,33,31,39,42,52,63,87,78,86,59,76,56,73,46,81,67,46,65,84,45,97,23,26,29,37,53,38,41,65,40,98,85,73,48,73,50,68,45,67,47,77,69,55,67,67,60,54,49,48,57,74,63,56,82,47,82,74,57,64,69,68,65,75,79,70,78,131

Foldseek 3Di:
DWAEWDADPLRKIKTKDQAPPDDPVCVLVLLQVQWFRMFIWIADPVVRDIDTQDGRAQRWAAWEAFPVRQWIWTFHQSQQFIKIWGDDPDPDTDIGTPGGPHQGGWHYWYQDPVRDIDTDGDHDDPVVSVCSNPPPCVVPVVPPVPPDD